Protein AF-0000000083249385 (afdb_homodimer)

Organism: NCBI:txid582686

Sequence (150 aa):
MALIKHLSKVTRNSRLQSEAEATYNIVIQNGKKFIQINTYGSKERLHIDKVSQSIQLDEQTAKQLIEIINSEYSLMALIKHLSKVTRNSRLQSEAEATYNIVIQNGKKFIQINTYGSKERLHIDKVSQSIQLDEQTAKQLIEIINSEYSL

Secondary structure (DSSP, 8-state):
-EEEEEEEE------PPPEEEEEEEEEEETTEEEEEEEEE-SS-GGGTT-EEEEEEE-HHHHHHHHHHHHHHHT-/-EEEEEEEE------PPPEEEEEEEEEEETTEEEEEEEEE-SS--TTTT-EEEEEEE-HHHHHHHHHHHHHHHT-

Solvent-accessible surface area (backbone atoms only — not comparable to full-atom values): 8486 Å² total; per-residue (Å²): 110,28,22,38,72,52,77,43,84,49,90,64,97,61,76,91,57,59,69,23,58,32,35,30,32,70,33,77,55,96,89,40,64,28,49,31,42,34,34,28,67,75,74,72,74,80,62,80,78,51,72,66,43,41,41,30,28,38,66,69,35,44,52,50,49,43,52,51,52,29,64,76,67,68,103,110,26,22,37,72,50,76,44,83,48,90,62,100,63,76,90,56,58,70,24,56,32,33,30,32,70,32,74,54,96,87,40,64,28,48,32,42,34,34,28,68,76,75,64,65,84,58,74,83,53,72,66,45,41,41,30,28,36,67,68,33,45,52,51,49,43,52,51,52,29,64,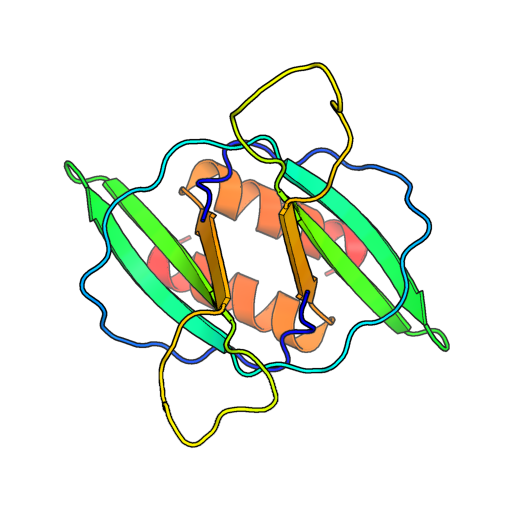76,66,68,104

Structure (mmCIF, N/CA/C/O backbone):
data_AF-0000000083249385-model_v1
#
loop_
_entity.id
_entity.type
_entity.pdbx_description
1 polymer 'Methionyl-tRNA formyltransferase'
#
loop_
_atom_site.group_PDB
_atom_site.id
_atom_site.type_symbol
_atom_site.label_atom_id
_atom_site.label_alt_id
_atom_site.label_comp_id
_atom_site.label_asym_id
_atom_site.label_entity_id
_atom_site.label_seq_id
_atom_site.pdbx_PDB_ins_code
_atom_site.Cartn_x
_atom_site.Cartn_y
_atom_site.Cartn_z
_atom_site.occupancy
_atom_site.B_iso_or_equiv
_atom_site.auth_seq_id
_atom_site.auth_comp_id
_atom_site.auth_asym_id
_atom_site.auth_atom_id
_atom_site.pdbx_PDB_model_num
ATOM 1 N N . MET A 1 1 ? 10.945 -4.844 -3.287 1 74.25 1 MET A N 1
ATOM 2 C CA . MET A 1 1 ? 9.609 -5.371 -3.562 1 74.25 1 MET A CA 1
ATOM 3 C C . MET A 1 1 ? 9.195 -6.387 -2.504 1 74.25 1 MET A C 1
ATOM 5 O O . MET A 1 1 ? 10.047 -6.977 -1.834 1 74.25 1 MET A O 1
ATOM 9 N N . ALA A 1 2 ? 7.918 -6.371 -1.974 1 89.94 2 ALA A N 1
ATOM 10 C CA . ALA A 1 2 ? 7.621 -7.137 -0.764 1 89.94 2 ALA A CA 1
ATOM 11 C C . ALA A 1 2 ? 6.164 -7.59 -0.742 1 89.94 2 ALA A C 1
ATOM 13 O O . ALA A 1 2 ? 5.266 -6.82 -1.083 1 89.94 2 ALA A O 1
ATOM 14 N N . LEU A 1 3 ? 6.027 -8.812 -0.378 1 96.44 3 LEU A N 1
ATOM 15 C CA . LEU A 1 3 ? 4.719 -9.312 0.028 1 96.44 3 LEU A CA 1
ATOM 16 C C . LEU A 1 3 ? 4.457 -9.023 1.503 1 96.44 3 LEU A C 1
ATOM 18 O O . LEU A 1 3 ? 5.195 -9.5 2.371 1 96.44 3 LEU A O 1
ATOM 22 N N . ILE A 1 4 ? 3.4 -8.234 1.73 1 96.56 4 ILE A N 1
ATOM 23 C CA . ILE A 1 4 ? 3.051 -7.879 3.102 1 96.56 4 ILE A CA 1
ATOM 24 C C . ILE A 1 4 ? 2.129 -8.945 3.691 1 96.56 4 ILE A C 1
ATOM 26 O O . ILE A 1 4 ? 1.075 -9.242 3.125 1 96.56 4 ILE A O 1
ATOM 30 N N . LYS A 1 5 ? 2.537 -9.477 4.816 1 93.38 5 LYS A N 1
ATOM 31 C CA . LYS A 1 5 ? 1.729 -10.523 5.434 1 93.38 5 LYS A CA 1
ATOM 32 C C . LYS A 1 5 ? 0.956 -9.984 6.633 1 93.38 5 LYS A C 1
ATOM 34 O O . LYS A 1 5 ? -0.064 -10.555 7.031 1 93.38 5 LYS A O 1
ATOM 39 N N . HIS A 1 6 ? 1.487 -8.984 7.238 1 96.19 6 HIS A N 1
ATOM 40 C CA . HIS A 1 6 ? 0.838 -8.359 8.383 1 96.19 6 HIS A CA 1
ATOM 41 C C . HIS A 1 6 ? 1.271 -6.906 8.539 1 96.19 6 HIS A C 1
ATOM 43 O O . HIS A 1 6 ? 2.412 -6.555 8.227 1 96.19 6 HIS A O 1
ATOM 49 N N . LEU A 1 7 ? 0.337 -6.008 9 1 97.62 7 LEU A N 1
ATOM 50 C CA . LEU A 1 7 ? 0.618 -4.605 9.281 1 97.62 7 LEU A CA 1
ATOM 51 C C . LEU A 1 7 ? 0.471 -4.312 10.766 1 97.62 7 LEU A C 1
ATOM 53 O O . LEU A 1 7 ? -0.608 -4.484 11.336 1 97.62 7 LEU A O 1
ATOM 57 N N . SER A 1 8 ? 1.552 -3.938 11.305 1 97.31 8 SER A N 1
ATOM 58 C CA . SER A 1 8 ? 1.495 -3.477 12.688 1 97.31 8 SER A CA 1
ATOM 59 C C . SER A 1 8 ? 1.63 -1.959 12.773 1 97.31 8 SER A C 1
ATOM 61 O O . SER A 1 8 ? 2.42 -1.36 12.039 1 97.31 8 SER A O 1
ATOM 63 N N . LYS A 1 9 ? 0.896 -1.357 13.734 1 98 9 LYS A N 1
ATOM 64 C CA . LYS A 1 9 ? 0.968 0.09 13.914 1 98 9 LYS A CA 1
ATOM 65 C C . LYS A 1 9 ? 2.227 0.486 14.68 1 98 9 LYS A C 1
ATOM 67 O O . LYS A 1 9 ? 2.586 -0.157 15.664 1 98 9 LYS A O 1
ATOM 72 N N . VAL A 1 10 ? 2.873 1.467 14.125 1 96.75 10 VAL A N 1
ATOM 73 C CA . VAL A 1 10 ? 4.012 2.041 14.836 1 96.75 10 VAL A CA 1
ATOM 74 C C . VAL A 1 10 ? 3.879 3.561 14.883 1 96.75 10 VAL A C 1
ATOM 76 O O . VAL A 1 10 ? 3.064 4.145 14.164 1 96.75 10 VAL A O 1
ATOM 79 N N . THR A 1 11 ? 4.523 4.094 15.867 1 95.62 11 THR A N 1
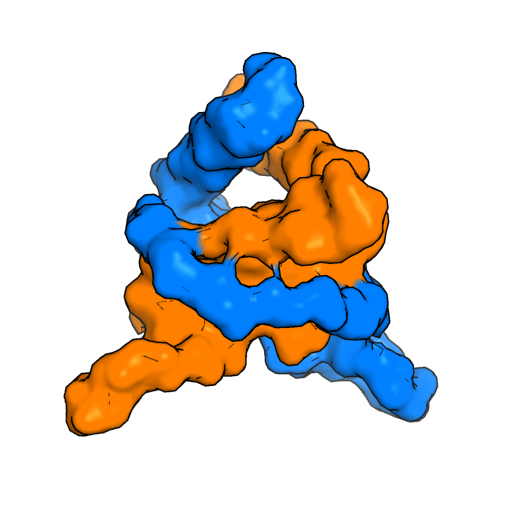ATOM 80 C CA . THR A 1 11 ? 4.668 5.547 15.898 1 95.62 11 THR A CA 1
ATOM 81 C C . THR A 1 11 ? 6.02 5.965 15.32 1 95.62 11 THR A C 1
ATOM 83 O O . THR A 1 11 ? 7.062 5.461 15.734 1 95.62 11 THR A O 1
ATOM 86 N N . ARG A 1 12 ? 5.957 6.797 14.289 1 92.88 12 ARG A N 1
ATOM 87 C CA . ARG A 1 12 ? 7.164 7.281 13.625 1 92.88 12 ARG A CA 1
ATOM 88 C C . ARG A 1 12 ? 7.055 8.766 13.305 1 92.88 12 ARG A C 1
ATOM 90 O O . ARG A 1 12 ? 5.953 9.273 13.078 1 92.88 12 ARG A O 1
ATOM 97 N N . ASN A 1 13 ? 8.281 9.352 13.43 1 92.25 13 ASN A N 1
ATOM 98 C CA . ASN A 1 13 ? 8.352 10.719 12.914 1 92.25 13 ASN A CA 1
ATOM 99 C C . ASN A 1 13 ? 8.523 10.734 11.398 1 92.25 13 ASN A C 1
ATOM 101 O O . ASN A 1 13 ? 9.641 10.578 10.898 1 92.25 13 ASN A O 1
ATOM 105 N N . SER A 1 14 ? 7.395 10.891 10.711 1 94.88 14 SER A N 1
ATOM 106 C CA . SER A 1 14 ? 7.414 10.867 9.258 1 94.88 14 SER A CA 1
ATOM 107 C C . SER A 1 14 ? 6.898 12.188 8.68 1 94.88 14 SER A C 1
ATOM 109 O O . SER A 1 14 ? 6.164 12.914 9.344 1 94.88 14 SER A O 1
ATOM 111 N N . ARG A 1 15 ? 7.426 12.492 7.52 1 95.5 15 ARG A N 1
ATOM 112 C CA . ARG A 1 15 ? 6.945 13.664 6.801 1 95.5 15 ARG A CA 1
ATOM 113 C C . ARG A 1 15 ? 6.172 13.266 5.547 1 95.5 15 ARG A C 1
ATOM 115 O O . ARG A 1 15 ? 6.352 12.156 5.031 1 95.5 15 ARG A O 1
ATOM 122 N N . LEU A 1 16 ? 5.352 14.219 5.09 1 97.12 16 LEU A N 1
ATOM 123 C CA . LEU A 1 16 ? 4.66 14.016 3.822 1 97.12 16 LEU A CA 1
ATOM 124 C C . LEU A 1 16 ? 5.652 13.891 2.672 1 97.12 16 LEU A C 1
ATOM 126 O O . LEU A 1 16 ? 6.609 14.664 2.586 1 97.12 16 LEU A O 1
ATOM 130 N N . GLN A 1 17 ? 5.43 12.922 1.798 1 96.12 17 GLN A N 1
ATOM 131 C CA . GLN A 1 17 ? 6.34 12.664 0.685 1 96.12 17 GLN A CA 1
ATOM 132 C C . GLN A 1 17 ? 5.832 13.312 -0.601 1 96.12 17 GLN A C 1
ATOM 134 O O . GLN A 1 17 ? 4.672 13.719 -0.682 1 96.12 17 GLN A O 1
ATOM 139 N N . SER A 1 18 ? 6.711 13.406 -1.542 1 93.31 18 SER A N 1
ATOM 140 C CA . SER A 1 18 ? 6.312 13.914 -2.85 1 93.31 18 SER A CA 1
ATOM 141 C C . SER A 1 18 ? 5.383 12.945 -3.564 1 93.31 18 SER A C 1
ATOM 143 O O . SER A 1 18 ? 5.504 11.727 -3.4 1 93.31 18 SER A O 1
ATOM 145 N N . GLU A 1 19 ? 4.547 13.5 -4.383 1 94 19 GLU A N 1
ATOM 146 C CA . GLU A 1 19 ? 3.611 12.672 -5.141 1 94 19 GLU A CA 1
ATOM 147 C C . GLU A 1 19 ? 4.344 11.82 -6.176 1 94 19 GLU A C 1
ATOM 149 O O . GLU A 1 19 ? 5.309 12.281 -6.793 1 94 19 GLU A O 1
ATOM 154 N N . ALA A 1 20 ? 3.904 10.602 -6.391 1 92 20 ALA A N 1
ATOM 155 C CA . ALA A 1 20 ? 4.414 9.727 -7.445 1 92 20 ALA A CA 1
ATOM 156 C C . ALA A 1 20 ? 3.27 9.055 -8.195 1 92 20 ALA A C 1
ATOM 158 O O . ALA A 1 20 ? 2.219 8.766 -7.617 1 92 20 ALA A O 1
ATOM 159 N N . GLU A 1 21 ? 3.465 8.859 -9.516 1 92.19 21 GLU A N 1
ATOM 160 C CA . GLU A 1 21 ? 2.543 8.008 -10.266 1 92.19 21 GLU A CA 1
ATOM 161 C C . GLU A 1 21 ? 2.51 6.594 -9.695 1 92.19 21 GLU A C 1
ATOM 163 O O . GLU A 1 21 ? 3.543 6.062 -9.281 1 92.19 21 GLU A O 1
ATOM 168 N N . ALA A 1 22 ? 1.27 6.059 -9.711 1 95.5 22 ALA A N 1
ATOM 169 C CA . ALA A 1 22 ? 1.133 4.707 -9.172 1 95.5 22 ALA A CA 1
ATOM 170 C C . ALA A 1 22 ? 0.114 3.898 -9.969 1 95.5 22 ALA A C 1
ATOM 172 O O . ALA A 1 22 ? -0.827 4.457 -10.539 1 95.5 22 ALA A O 1
ATOM 173 N N . THR A 1 23 ? 0.34 2.643 -10.094 1 97.12 23 THR A N 1
ATOM 174 C CA . THR A 1 23 ? -0.565 1.68 -10.711 1 97.12 23 THR A CA 1
ATOM 175 C C . THR A 1 23 ? -0.769 0.468 -9.805 1 97.12 23 THR A C 1
ATOM 177 O O . THR A 1 23 ? -0.082 0.321 -8.797 1 97.12 23 THR A O 1
ATOM 180 N N . TYR A 1 24 ? -1.757 -0.329 -10.078 1 98.31 24 TYR A N 1
ATOM 181 C CA . TYR A 1 24 ? -1.87 -1.644 -9.461 1 98.31 24 TYR A CA 1
ATOM 182 C C . TYR A 1 24 ? -2.129 -2.723 -10.5 1 98.31 24 TYR A C 1
ATOM 184 O O . TYR A 1 24 ? -2.658 -2.438 -11.578 1 98.31 24 TYR A O 1
ATOM 192 N N . ASN A 1 25 ? -1.707 -3.828 -10.281 1 98.38 25 ASN A N 1
ATOM 193 C CA . ASN A 1 25 ? -2.016 -5.004 -11.094 1 98.38 25 ASN A CA 1
ATOM 194 C C . ASN A 1 25 ? -2.291 -6.227 -10.219 1 98.38 25 ASN A C 1
ATOM 196 O O . ASN A 1 25 ? -2.088 -6.184 -9 1 98.38 25 ASN A O 1
ATOM 200 N N . ILE A 1 26 ? -2.814 -7.297 -10.836 1 98.69 26 ILE A N 1
ATOM 201 C CA . ILE A 1 26 ? -3.154 -8.539 -10.141 1 98.69 26 ILE A CA 1
ATOM 202 C C . ILE A 1 26 ? -2.098 -9.602 -10.438 1 98.69 26 ILE A C 1
ATOM 204 O O . ILE A 1 26 ? -1.696 -9.781 -11.586 1 98.69 26 ILE A O 1
ATOM 208 N N . VAL A 1 27 ? -1.593 -10.242 -9.43 1 98.19 27 VAL A N 1
ATOM 209 C CA . VAL A 1 27 ? -0.663 -11.367 -9.539 1 98.19 27 VAL A CA 1
ATOM 210 C C . VAL A 1 27 ? -1.365 -12.656 -9.125 1 98.19 27 VAL A C 1
ATOM 212 O O . VAL A 1 27 ? -2.018 -12.719 -8.086 1 98.19 27 VAL A O 1
ATOM 215 N N . ILE A 1 28 ? -1.292 -13.641 -9.938 1 97.69 28 ILE A N 1
ATOM 216 C CA . ILE A 1 28 ? -1.859 -14.938 -9.609 1 97.69 28 ILE A CA 1
ATOM 217 C C . ILE A 1 28 ? -0.741 -15.969 -9.484 1 97.69 28 ILE A C 1
ATOM 219 O O . ILE A 1 28 ? 0.07 -16.141 -10.398 1 97.69 28 ILE A O 1
ATOM 223 N N . GLN A 1 29 ? -0.649 -16.547 -8.305 1 96.62 29 GLN A N 1
ATOM 224 C CA . GLN A 1 29 ? 0.308 -17.609 -8.055 1 96.62 29 GLN A CA 1
ATOM 225 C C . GLN A 1 29 ? -0.365 -18.812 -7.371 1 96.62 29 GLN A C 1
ATOM 227 O O . GLN A 1 29 ? -0.924 -18.672 -6.281 1 96.62 29 GLN A O 1
ATOM 232 N N . ASN A 1 30 ? -0.26 -19.938 -8.023 1 95.88 30 ASN A N 1
ATOM 233 C CA . ASN A 1 30 ? -0.838 -21.156 -7.477 1 95.88 30 ASN A CA 1
ATOM 234 C C . ASN A 1 30 ? -2.305 -20.969 -7.105 1 95.88 30 ASN A C 1
ATOM 236 O O . ASN A 1 30 ? -2.725 -21.328 -6.008 1 95.88 30 ASN A O 1
ATOM 240 N N . GLY A 1 31 ? -3.029 -20.234 -7.879 1 96.12 31 GLY A N 1
ATOM 241 C CA . GLY A 1 31 ? -4.461 -20.062 -7.699 1 96.12 31 GLY A CA 1
ATOM 242 C C . GLY A 1 31 ? -4.812 -18.953 -6.711 1 96.12 31 GLY A C 1
ATOM 243 O O . GLY A 1 31 ? -5.992 -18.656 -6.512 1 96.12 31 GLY A O 1
ATOM 244 N N . LYS A 1 32 ? -3.828 -18.469 -6.109 1 97.5 32 LYS A N 1
ATOM 245 C CA . LYS A 1 32 ? -4.047 -17.391 -5.16 1 97.5 32 LYS A CA 1
ATOM 246 C C . LYS A 1 32 ? -3.818 -16.031 -5.816 1 97.5 32 LYS A C 1
ATOM 248 O O . LYS A 1 32 ? -2.885 -15.867 -6.605 1 97.5 32 LYS A O 1
ATOM 253 N N . LYS A 1 33 ? -4.664 -15.109 -5.48 1 98.19 33 LYS A N 1
ATOM 254 C CA . LYS A 1 33 ? -4.648 -13.766 -6.055 1 98.19 33 LYS A CA 1
ATOM 255 C C . LYS A 1 33 ? -3.973 -12.773 -5.109 1 98.19 33 LYS A C 1
ATOM 257 O O . LYS A 1 33 ? -4.215 -12.797 -3.9 1 98.19 33 LYS A O 1
ATOM 262 N N . PHE A 1 34 ? -3.162 -11.898 -5.613 1 98.69 34 PHE A N 1
ATOM 263 C CA . PHE A 1 34 ? -2.506 -10.812 -4.891 1 98.69 34 PHE A CA 1
ATOM 264 C C . PHE A 1 34 ? -2.707 -9.484 -5.609 1 98.69 34 PHE A C 1
ATOM 266 O O . PHE A 1 34 ? -2.672 -9.43 -6.84 1 98.69 34 PHE A O 1
ATOM 273 N N . ILE A 1 35 ? -2.961 -8.453 -4.867 1 98.75 35 ILE A N 1
ATOM 274 C CA . ILE A 1 35 ? -2.967 -7.098 -5.414 1 98.75 35 ILE A CA 1
ATOM 275 C C . ILE A 1 35 ? -1.578 -6.48 -5.27 1 98.75 35 ILE A C 1
ATOM 277 O O . ILE A 1 35 ? -1.019 -6.441 -4.172 1 98.75 35 ILE A O 1
ATOM 281 N N . GLN A 1 36 ? -1.008 -6.109 -6.367 1 98.62 36 GLN A N 1
ATOM 282 C CA . GLN A 1 36 ? 0.301 -5.465 -6.359 1 98.62 36 GLN A CA 1
ATOM 283 C C . GLN A 1 36 ? 0.178 -3.973 -6.66 1 98.62 36 GLN A C 1
ATOM 285 O O . GLN A 1 36 ? -0.457 -3.582 -7.641 1 98.62 36 GLN A O 1
ATOM 290 N N . ILE A 1 37 ? 0.749 -3.117 -5.816 1 98.19 37 ILE A N 1
ATOM 291 C CA . ILE A 1 37 ? 0.805 -1.671 -5.992 1 98.19 37 ILE A CA 1
ATOM 292 C C . ILE A 1 37 ? 2.223 -1.253 -6.379 1 98.19 37 ILE A C 1
ATOM 294 O O . ILE A 1 37 ? 3.189 -1.627 -5.711 1 98.19 37 ILE A O 1
ATOM 298 N N . ASN A 1 38 ? 2.379 -0.456 -7.461 1 95.94 38 ASN A N 1
ATOM 299 C CA . ASN A 1 38 ? 3.654 0.046 -7.961 1 95.94 38 ASN A CA 1
ATOM 300 C C . ASN A 1 38 ? 3.695 1.571 -7.957 1 95.94 38 ASN A C 1
ATOM 302 O O . ASN A 1 38 ? 2.721 2.225 -8.336 1 95.94 38 ASN A O 1
ATOM 306 N N . THR A 1 39 ? 4.723 2.082 -7.465 1 94.5 39 THR A N 1
ATOM 307 C CA . THR A 1 39 ? 4.965 3.508 -7.66 1 94.5 39 THR A CA 1
ATOM 308 C C . THR A 1 39 ? 6.125 3.734 -8.625 1 94.5 39 THR A C 1
ATOM 310 O O . THR A 1 39 ? 6.961 2.85 -8.812 1 94.5 39 THR A O 1
ATOM 313 N N . TYR A 1 40 ? 5.996 4.91 -9.25 1 90 40 TYR A N 1
ATOM 314 C CA . TYR A 1 40 ? 7 5.262 -10.242 1 90 40 TYR A CA 1
ATOM 315 C C . TYR A 1 40 ? 7.719 6.551 -9.867 1 90 40 TYR A C 1
ATOM 317 O O . TYR A 1 40 ? 7.105 7.477 -9.336 1 90 40 TYR A O 1
ATOM 325 N N . GLY A 1 41 ? 9.039 6.543 -9.797 1 74.88 41 GLY A N 1
ATOM 326 C CA . GLY A 1 41 ? 9.844 7.688 -9.414 1 74.88 41 GLY A CA 1
ATOM 327 C C . GLY A 1 41 ? 9.5 8.945 -10.18 1 74.88 41 GLY A C 1
ATOM 328 O O . GLY A 1 41 ? 8.812 8.891 -11.203 1 74.88 41 GLY A O 1
ATOM 329 N N . SER A 1 42 ? 9.609 10.18 -9.406 1 61.06 42 SER A N 1
ATOM 330 C CA . SER A 1 42 ? 9.359 11.508 -9.953 1 61.06 42 SER A CA 1
ATOM 331 C C . SER A 1 42 ? 10.055 11.703 -11.297 1 61.06 42 SER A C 1
ATOM 333 O O . SER A 1 42 ? 9.617 12.508 -12.125 1 61.06 42 SER A O 1
ATOM 335 N N . LYS A 1 43 ? 11.375 11.547 -11.133 1 49.94 43 LYS A N 1
ATOM 336 C CA . LYS A 1 43 ? 12.211 12.133 -12.18 1 49.94 43 LYS A CA 1
ATOM 337 C C . LYS A 1 43 ? 11.703 11.742 -13.57 1 49.94 43 LYS A C 1
ATOM 339 O O . LYS A 1 43 ? 10.883 10.828 -13.703 1 49.94 43 LYS A O 1
ATOM 344 N N . GLU A 1 44 ? 12.773 11.648 -14.75 1 44.06 44 GLU A N 1
ATOM 345 C CA . GLU A 1 44 ? 12.875 11.797 -16.203 1 44.06 44 GLU A CA 1
ATOM 346 C C . GLU A 1 44 ? 12.047 10.742 -16.922 1 44.06 44 GLU A C 1
ATOM 348 O O . GLU A 1 44 ? 12.07 9.562 -16.562 1 44.06 44 GLU A O 1
ATOM 353 N N . ARG A 1 45 ? 10.938 11.203 -17.672 1 45.12 45 ARG A N 1
ATOM 354 C CA . ARG A 1 45 ? 10.141 10.656 -18.75 1 45.12 45 ARG A CA 1
ATOM 355 C C . ARG A 1 45 ? 10.883 9.523 -19.469 1 45.12 45 ARG A C 1
ATOM 357 O O . ARG A 1 45 ? 10.383 8.961 -20.438 1 45.12 45 ARG A O 1
ATOM 364 N N . LEU A 1 46 ? 12.18 9.672 -19.266 1 44.69 46 LEU A N 1
ATOM 365 C CA . LEU A 1 46 ? 12.789 8.906 -20.359 1 44.69 46 LEU A CA 1
ATOM 366 C C . LEU A 1 46 ? 12.469 7.418 -20.203 1 44.69 46 LEU A C 1
ATOM 368 O O . LEU A 1 46 ? 12.375 6.699 -21.203 1 44.69 46 LEU A O 1
ATOM 372 N N . HIS A 1 47 ? 12.578 7.031 -18.859 1 49.09 47 HIS A N 1
ATOM 373 C CA . HIS A 1 47 ? 12.258 5.609 -18.781 1 49.09 47 HIS A CA 1
ATOM 374 C C . HIS A 1 47 ? 10.914 5.383 -18.109 1 49.09 47 HIS A C 1
ATOM 376 O O . HIS A 1 47 ? 10.859 4.977 -16.938 1 49.09 47 HIS A O 1
ATOM 382 N N . ILE A 1 48 ? 9.656 6.004 -18.453 1 53.91 48 ILE A N 1
ATOM 383 C CA . ILE A 1 48 ? 8.258 6.176 -18.094 1 53.91 48 ILE A CA 1
ATOM 384 C C . ILE A 1 48 ? 7.723 4.891 -17.469 1 53.91 48 ILE A C 1
ATOM 386 O O . ILE A 1 48 ? 6.836 4.93 -16.609 1 53.91 48 ILE A O 1
ATOM 390 N N . ASP A 1 49 ? 8.57 3.793 -17.391 1 64.31 49 ASP A N 1
ATOM 391 C CA . ASP A 1 49 ? 7.844 2.582 -17 1 64.31 49 ASP A CA 1
ATOM 392 C C . ASP A 1 49 ? 8.625 1.78 -15.969 1 64.31 49 ASP A C 1
ATOM 394 O O . ASP A 1 49 ? 8.383 0.584 -15.789 1 64.31 49 ASP A O 1
ATOM 398 N N . LYS A 1 50 ? 9.57 2.617 -15.289 1 80.88 50 LYS A N 1
ATOM 399 C CA . LYS A 1 50 ? 10.328 1.801 -14.344 1 80.88 50 LYS A CA 1
ATOM 400 C C . LYS A 1 50 ? 9.711 1.856 -12.945 1 80.88 50 LYS A C 1
ATOM 402 O O . LYS A 1 50 ? 9.562 2.938 -12.375 1 80.88 50 LYS A O 1
ATOM 407 N N . VAL A 1 51 ? 9.453 0.734 -12.453 1 86.75 51 VAL A N 1
ATOM 408 C CA . VAL A 1 51 ? 8.867 0.594 -11.125 1 86.75 51 VAL A CA 1
ATOM 409 C C . VAL A 1 51 ? 9.906 0.94 -10.062 1 86.75 51 VAL A C 1
ATOM 411 O O . VAL A 1 51 ? 11.039 0.443 -10.102 1 86.75 51 VAL A O 1
ATOM 414 N N . SER A 1 52 ? 9.609 1.84 -9.148 1 88.31 52 SER A N 1
ATOM 415 C CA . SER A 1 52 ? 10.5 2.242 -8.062 1 88.31 52 SER A CA 1
ATOM 416 C C . SER A 1 52 ? 10.211 1.457 -6.789 1 88.31 52 SER A C 1
ATOM 418 O O . SER A 1 52 ? 11.117 1.201 -5.992 1 88.31 52 SER A O 1
ATOM 420 N N . GLN A 1 53 ? 9.031 1.246 -6.473 1 89.81 53 GLN A N 1
ATOM 421 C CA . GLN A 1 53 ? 8.586 0.477 -5.316 1 89.81 53 GLN A CA 1
ATOM 422 C C . GLN A 1 53 ? 7.414 -0.434 -5.68 1 89.81 53 GLN A C 1
ATOM 424 O O . GLN A 1 53 ? 6.566 -0.07 -6.496 1 89.81 53 GLN A O 1
ATOM 429 N N . SER A 1 54 ? 7.391 -1.618 -5.082 1 94.81 54 SER A N 1
ATOM 430 C CA . SER A 1 54 ? 6.27 -2.533 -5.273 1 94.81 54 SER A CA 1
ATOM 431 C C . SER A 1 54 ? 5.914 -3.252 -3.977 1 94.81 54 SER A C 1
ATOM 433 O O . SER A 1 54 ? 6.797 -3.773 -3.289 1 94.81 54 SER A O 1
ATOM 435 N N . ILE A 1 55 ? 4.645 -3.211 -3.676 1 97.25 55 ILE A N 1
ATOM 436 C CA . ILE A 1 55 ? 4.168 -4.012 -2.555 1 97.25 55 ILE A CA 1
ATOM 437 C C . ILE A 1 55 ? 3.021 -4.91 -3.014 1 97.25 55 ILE A C 1
ATOM 439 O O . ILE A 1 55 ? 2.244 -4.535 -3.895 1 97.25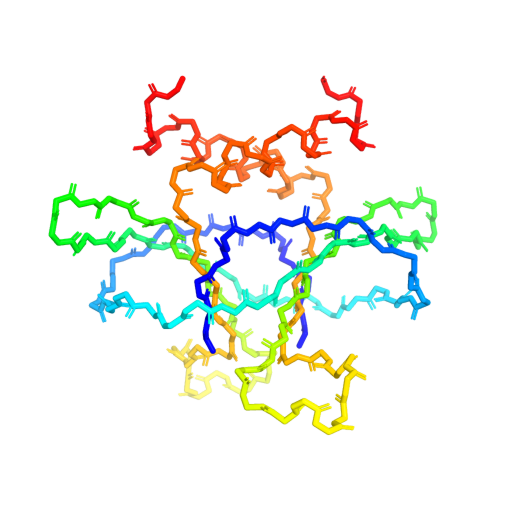 55 ILE A O 1
ATOM 443 N N . GLN A 1 56 ? 2.957 -6.078 -2.383 1 98.44 56 GLN A N 1
ATOM 444 C CA . GLN A 1 56 ? 1.885 -7.023 -2.668 1 98.44 56 GLN A CA 1
ATOM 445 C C . GLN A 1 56 ? 1.057 -7.312 -1.418 1 98.44 56 GLN A C 1
ATOM 447 O O . GLN A 1 56 ? 1.602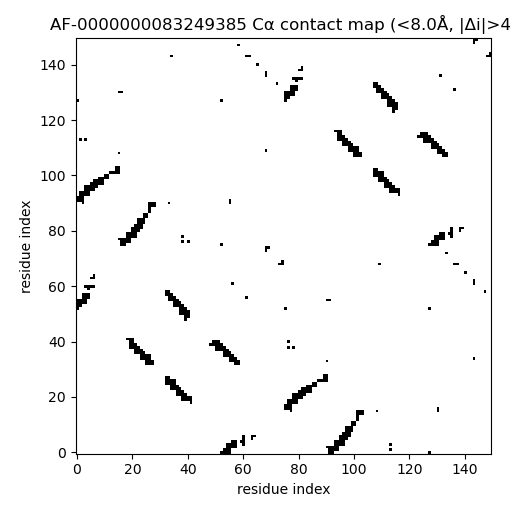 -7.414 -0.317 1 98.44 56 GLN A O 1
ATOM 452 N N . LEU A 1 57 ? -0.214 -7.414 -1.594 1 98.5 57 LEU A N 1
ATOM 453 C CA . LEU A 1 57 ? -1.172 -7.766 -0.551 1 98.5 57 LEU A CA 1
ATOM 454 C C . LEU A 1 57 ? -1.908 -9.055 -0.904 1 98.5 57 LEU A C 1
ATOM 456 O O . LEU A 1 57 ? -2.439 -9.188 -2.008 1 98.5 57 LEU A O 1
ATOM 460 N N . ASP A 1 58 ? -1.85 -10.016 0.007 1 98.25 58 ASP A N 1
ATOM 461 C CA . ASP A 1 58 ? -2.801 -11.109 -0.153 1 98.25 58 ASP A CA 1
ATOM 462 C C . ASP A 1 58 ? -4.176 -10.727 0.394 1 98.25 58 ASP A C 1
ATOM 464 O O . ASP A 1 58 ? -4.375 -9.602 0.856 1 98.25 58 ASP A O 1
ATOM 468 N N . GLU A 1 59 ? -5.098 -11.656 0.286 1 98.44 59 GLU A N 1
ATOM 469 C CA . GLU A 1 59 ? -6.473 -11.352 0.672 1 98.44 59 GLU A CA 1
ATOM 470 C C . GLU A 1 59 ? -6.559 -10.961 2.143 1 98.44 59 GLU A C 1
ATOM 472 O O . GLU A 1 59 ? -7.27 -10.016 2.498 1 98.44 59 GLU A O 1
ATOM 477 N N . GLN A 1 60 ? -5.883 -11.641 2.969 1 98.31 60 GLN A N 1
ATOM 478 C CA . GLN A 1 60 ? -5.922 -11.383 4.406 1 98.31 60 GLN A CA 1
ATOM 479 C C .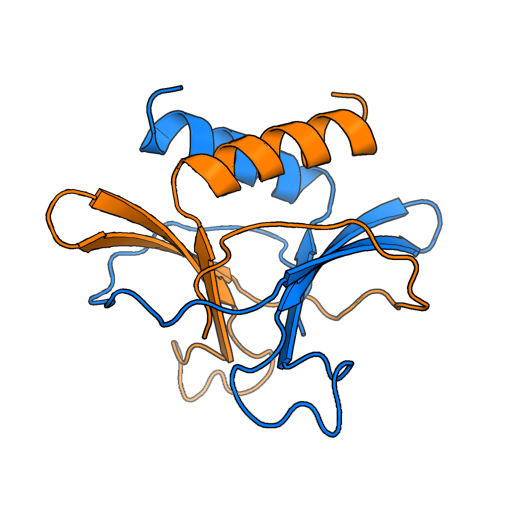 GLN A 1 60 ? -5.371 -9.992 4.73 1 98.31 60 GLN A C 1
ATOM 481 O O . GLN A 1 60 ? -5.988 -9.234 5.48 1 98.31 60 GLN A O 1
ATOM 486 N N . THR A 1 61 ? -4.242 -9.695 4.152 1 98.38 61 THR A N 1
ATOM 487 C CA . THR A 1 61 ? -3.641 -8.398 4.449 1 98.38 61 THR A CA 1
ATOM 488 C C . THR A 1 61 ? -4.441 -7.27 3.811 1 98.38 61 THR A C 1
ATOM 490 O O . THR A 1 61 ? -4.543 -6.18 4.371 1 98.38 61 THR A O 1
ATOM 493 N N . ALA A 1 62 ? -5.035 -7.52 2.686 1 98.69 62 ALA A N 1
ATOM 494 C CA . ALA A 1 62 ? -5.918 -6.535 2.064 1 98.69 62 ALA A CA 1
ATOM 495 C C . ALA A 1 62 ? -7.098 -6.207 2.975 1 98.69 62 ALA A C 1
ATOM 497 O O . ALA A 1 62 ? -7.445 -5.039 3.156 1 98.69 62 ALA A O 1
ATOM 498 N N . LYS A 1 63 ? -7.672 -7.234 3.576 1 98.81 63 LYS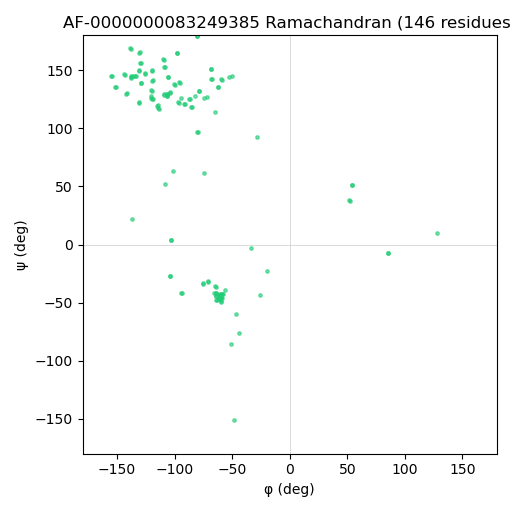 A N 1
ATOM 499 C CA . LYS A 1 63 ? -8.773 -7.031 4.516 1 98.81 63 LYS A CA 1
ATOM 500 C C . LYS A 1 63 ? -8.312 -6.25 5.742 1 98.81 63 LYS A C 1
ATOM 502 O O . LYS A 1 63 ? -9.031 -5.371 6.23 1 98.81 63 LYS A O 1
ATOM 507 N N . GLN A 1 64 ? -7.168 -6.598 6.207 1 98.88 64 GLN A N 1
ATOM 508 C CA . GLN A 1 64 ? -6.605 -5.844 7.324 1 98.88 64 GLN A CA 1
ATOM 509 C C . GLN A 1 64 ? -6.461 -4.367 6.969 1 98.88 64 GLN A C 1
ATOM 511 O O . GLN A 1 64 ? -6.754 -3.492 7.789 1 98.88 64 GLN A O 1
ATOM 516 N N . LEU A 1 65 ? -5.977 -4.102 5.723 1 98.75 65 LEU A N 1
ATOM 517 C CA . LEU A 1 65 ? -5.77 -2.723 5.289 1 98.75 65 LEU A CA 1
ATOM 518 C C . LEU A 1 65 ? -7.098 -1.974 5.211 1 98.75 65 LEU A C 1
ATOM 520 O O . LEU A 1 65 ? -7.176 -0.802 5.586 1 98.75 65 LEU A O 1
ATOM 524 N N . ILE A 1 66 ? -8.148 -2.658 4.816 1 98.88 66 ILE A N 1
ATOM 525 C CA . ILE A 1 66 ? -9.469 -2.041 4.809 1 98.88 66 ILE A CA 1
ATOM 526 C C . ILE A 1 66 ? -9.844 -1.628 6.23 1 98.88 66 ILE A C 1
ATOM 528 O O . ILE A 1 66 ? -10.32 -0.512 6.453 1 98.88 66 ILE A O 1
ATOM 532 N N . GLU A 1 67 ? -9.656 -2.486 7.18 1 98.81 67 GLU A N 1
ATOM 533 C CA . GLU A 1 67 ? -9.984 -2.184 8.57 1 98.81 67 GLU A CA 1
ATOM 534 C C . GLU A 1 67 ? -9.188 -0.983 9.07 1 98.81 67 GLU A C 1
ATOM 536 O O . GLU A 1 67 ? -9.727 -0.125 9.773 1 98.81 67 GLU A O 1
ATOM 541 N N . ILE A 1 68 ? -7.938 -0.959 8.781 1 98.81 68 ILE A N 1
ATOM 542 C CA . ILE A 1 68 ? -7.07 0.136 9.195 1 98.81 68 ILE A CA 1
ATOM 543 C C . ILE A 1 68 ? -7.574 1.449 8.602 1 98.81 68 ILE A C 1
ATOM 545 O O . ILE A 1 68 ? -7.711 2.449 9.312 1 98.81 68 ILE A O 1
ATOM 549 N N . ILE A 1 69 ? -7.844 1.421 7.262 1 98.81 69 ILE A N 1
ATOM 550 C CA . ILE A 1 69 ? -8.312 2.621 6.574 1 98.81 69 ILE A CA 1
ATOM 551 C C . ILE A 1 69 ? -9.617 3.1 7.207 1 98.81 69 ILE A C 1
ATOM 553 O O . ILE A 1 69 ? -9.773 4.285 7.508 1 98.81 69 ILE A O 1
ATOM 557 N N . ASN A 1 70 ? -10.516 2.188 7.434 1 98.81 70 ASN A N 1
ATOM 558 C CA . ASN A 1 70 ? -11.805 2.539 8.031 1 98.81 70 ASN A CA 1
ATOM 559 C C . ASN A 1 70 ? -11.633 3.141 9.422 1 98.81 70 ASN A C 1
ATOM 561 O O . ASN A 1 70 ? -12.281 4.133 9.758 1 98.81 70 ASN A O 1
ATOM 565 N N . SER A 1 71 ? -10.852 2.545 10.188 1 98.69 71 SER A N 1
ATOM 566 C CA . SER A 1 71 ? -10.633 3.008 11.555 1 98.69 71 SER A CA 1
ATOM 567 C C . SER A 1 71 ? -9.984 4.387 11.57 1 98.69 71 SER A C 1
ATOM 569 O O . SER A 1 71 ? -10.43 5.277 12.297 1 98.69 71 SER A O 1
ATOM 571 N N . GLU A 1 72 ? -8.961 4.621 10.719 1 98.44 72 GLU A N 1
ATOM 572 C CA . GLU A 1 72 ? -8.18 5.852 10.766 1 98.44 72 GLU A CA 1
ATOM 573 C C . GLU A 1 72 ? -8.953 7.023 10.172 1 98.44 72 GLU A C 1
ATOM 575 O O . GLU A 1 72 ? -8.789 8.164 10.602 1 98.44 72 GLU A O 1
ATOM 580 N N . TYR A 1 73 ? -9.727 6.742 9.203 1 98.38 73 TYR A N 1
ATOM 581 C CA . TYR A 1 73 ? -10.453 7.832 8.562 1 98.38 73 TYR A CA 1
ATOM 582 C C . TYR A 1 73 ? -11.914 7.859 9.016 1 98.38 73 TYR A C 1
ATOM 584 O O . TYR A 1 73 ? -12.711 8.641 8.508 1 98.38 73 TYR A O 1
ATOM 592 N N . SER A 1 74 ? -12.258 6.953 9.969 1 97.19 74 SER A N 1
ATOM 593 C CA . SER A 1 74 ? -13.609 6.895 10.523 1 97.19 74 SER A CA 1
ATOM 594 C C . SER A 1 74 ? -14.656 6.762 9.422 1 97.19 74 SER A C 1
ATOM 596 O O . SER A 1 74 ? -15.602 7.547 9.367 1 97.19 74 SER A O 1
ATOM 598 N N . LEU A 1 75 ? -14.414 5.82 8.609 1 94.5 75 LEU A N 1
ATOM 599 C CA . LEU A 1 75 ? -15.32 5.555 7.492 1 94.5 75 LEU A CA 1
ATOM 600 C C . LEU A 1 75 ? -16.391 4.539 7.887 1 94.5 75 LEU A C 1
ATOM 602 O O . LEU A 1 75 ? -16.172 3.713 8.773 1 94.5 75 LEU A O 1
ATOM 606 N N . MET B 1 1 ? 10.281 6.602 -1.699 1 75.25 1 MET B N 1
ATOM 607 C CA . MET B 1 1 ? 9.102 6.875 -0.887 1 75.25 1 MET B CA 1
ATOM 608 C C . MET B 1 1 ? 8.109 7.754 -1.646 1 75.25 1 MET B C 1
ATOM 610 O O . MET B 1 1 ? 8.484 8.438 -2.6 1 75.25 1 MET B O 1
ATOM 614 N N . ALA B 1 2 ? 6.762 7.527 -1.579 1 90.44 2 ALA B N 1
ATOM 615 C CA . ALA B 1 2 ? 5.852 8.172 -2.521 1 90.44 2 ALA B CA 1
ATOM 616 C C . ALA B 1 2 ? 4.469 8.367 -1.904 1 90.44 2 ALA B C 1
ATOM 618 O O . ALA B 1 2 ? 3.949 7.469 -1.235 1 90.44 2 ALA B O 1
ATOM 619 N N . LEU B 1 3 ? 3.969 9.523 -2.133 1 96.5 3 LEU B N 1
ATOM 620 C CA . LEU B 1 3 ? 2.545 9.773 -1.926 1 96.5 3 LEU B CA 1
ATOM 621 C C . LEU B 1 3 ? 1.741 9.391 -3.164 1 96.5 3 LEU B C 1
ATOM 623 O O . LEU B 1 3 ? 1.941 9.953 -4.238 1 96.5 3 LEU B O 1
ATOM 627 N N . ILE B 1 4 ? 0.838 8.414 -2.955 1 96.56 4 ILE B N 1
ATOM 628 C CA . ILE B 1 4 ? 0.009 7.957 -4.062 1 96.56 4 ILE B CA 1
ATOM 629 C C . ILE B 1 4 ? -1.242 8.828 -4.168 1 96.56 4 ILE B C 1
ATOM 631 O O . ILE B 1 4 ? -1.994 8.961 -3.199 1 96.56 4 ILE B O 1
ATOM 635 N N . LYS B 1 5 ? -1.454 9.383 -5.34 1 93.38 5 LYS B N 1
ATOM 636 C CA . LYS B 1 5 ? -2.615 10.25 -5.523 1 93.38 5 LYS B CA 1
ATOM 637 C C . LYS B 1 5 ? -3.715 9.539 -6.305 1 93.38 5 LYS B C 1
ATOM 639 O O . LYS B 1 5 ? -4.891 9.898 -6.203 1 93.38 5 LYS B O 1
ATOM 644 N N . HIS B 1 6 ? -3.311 8.617 -7.109 1 96.19 6 HIS B N 1
ATOM 645 C CA . HIS B 1 6 ? -4.266 7.848 -7.898 1 96.19 6 HIS B CA 1
ATOM 646 C C . HIS B 1 6 ? -3.693 6.488 -8.281 1 96.19 6 HIS B C 1
ATOM 648 O O . HIS B 1 6 ? -2.488 6.355 -8.508 1 96.19 6 HIS B O 1
ATOM 654 N N . LEU B 1 7 ? -4.566 5.426 -8.328 1 97.62 7 LEU B N 1
ATOM 655 C CA . LEU B 1 7 ? -4.191 4.082 -8.758 1 97.62 7 LEU B CA 1
ATOM 656 C C . LEU B 1 7 ? -4.895 3.711 -10.055 1 97.62 7 LEU B C 1
ATOM 658 O O . LEU B 1 7 ? -6.125 3.674 -10.109 1 97.62 7 LEU B O 1
ATOM 662 N N . SER B 1 8 ? -4.102 3.512 -11.016 1 97.38 8 SER B N 1
ATOM 663 C CA . SER B 1 8 ? -4.656 2.99 -12.266 1 97.38 8 SER B CA 1
ATOM 664 C C . SER B 1 8 ? -4.305 1.518 -12.453 1 97.38 8 SER B C 1
ATOM 666 O O . SER B 1 8 ? -3.189 1.095 -12.141 1 97.38 8 SER B O 1
ATOM 668 N N . LYS B 1 9 ? -5.254 0.749 -13.031 1 98 9 LYS B N 1
ATOM 669 C CA . LYS B 1 9 ? -5.012 -0.67 -13.273 1 98 9 LYS B CA 1
ATOM 670 C C . LYS B 1 9 ? -4.145 -0.875 -14.516 1 98 9 LYS B C 1
ATOM 672 O O . LYS B 1 9 ? -4.352 -0.222 -15.539 1 98 9 LYS B O 1
ATOM 677 N N . VAL B 1 10 ? -3.16 -1.691 -14.328 1 96.81 10 VAL B N 1
ATOM 678 C CA . VAL B 1 10 ? -2.342 -2.082 -15.477 1 96.81 10 VAL B CA 1
ATOM 679 C C . VAL B 1 10 ? -2.213 -3.604 -15.523 1 96.81 10 VAL B C 1
ATOM 681 O O . VAL B 1 10 ? -2.527 -4.289 -14.547 1 96.81 10 VAL B O 1
ATOM 684 N N . THR B 1 11 ? -1.957 -4.07 -16.719 1 95.62 11 THR B N 1
ATOM 685 C CA . THR B 1 11 ? -1.585 -5.473 -16.859 1 95.62 11 THR B CA 1
ATOM 686 C C . THR B 1 11 ? -0.067 -5.629 -16.906 1 95.62 11 THR B C 1
ATOM 688 O O . THR B 1 11 ? 0.605 -4.969 -17.703 1 95.62 11 THR B O 1
ATOM 691 N N . ARG B 1 12 ? 0.452 -6.406 -15.969 1 92.94 12 ARG B N 1
ATOM 692 C CA . ARG B 1 12 ? 1.89 -6.641 -15.891 1 92.94 12 ARG B CA 1
ATOM 693 C C . ARG B 1 12 ? 2.188 -8.109 -15.602 1 92.94 12 ARG B C 1
ATOM 695 O O . ARG B 1 12 ? 1.401 -8.789 -14.93 1 92.94 12 ARG B O 1
ATOM 702 N N . ASN B 1 13 ? 3.322 -8.5 -16.266 1 92.19 13 ASN B N 1
ATOM 703 C CA . ASN B 1 13 ? 3.84 -9.805 -15.867 1 92.19 13 ASN B CA 1
ATOM 704 C C . ASN B 1 13 ? 4.633 -9.727 -14.562 1 92.19 13 ASN B C 1
ATOM 706 O O . ASN B 1 13 ? 5.805 -9.344 -14.57 1 92.19 13 ASN B O 1
ATOM 710 N N . SER B 1 14 ? 3.941 -10.047 -13.484 1 94.81 14 SER B N 1
ATOM 711 C CA . SER B 1 14 ? 4.562 -9.961 -12.164 1 94.81 14 SER B CA 1
ATOM 712 C C . SER B 1 14 ? 4.582 -11.32 -11.477 1 94.81 14 SER B C 1
ATOM 714 O O . SER B 1 14 ? 3.762 -12.195 -11.781 1 94.81 14 SER B O 1
ATOM 716 N N . ARG B 1 15 ? 5.582 -11.492 -10.68 1 95.31 15 ARG B N 1
ATOM 717 C CA . ARG B 1 15 ? 5.664 -12.703 -9.875 1 95.31 15 ARG B CA 1
ATOM 718 C C . ARG B 1 15 ? 5.426 -12.398 -8.398 1 95.31 15 ARG B C 1
ATOM 720 O O . ARG B 1 15 ? 5.609 -11.258 -7.961 1 95.31 15 ARG B O 1
ATOM 727 N N . LEU B 1 16 ? 5.039 -13.469 -7.668 1 97.06 16 LEU B N 1
ATOM 728 C CA . LEU B 1 16 ? 4.914 -13.336 -6.219 1 97.06 16 LEU B CA 1
ATOM 729 C C . LEU B 1 16 ? 6.262 -13 -5.586 1 97.06 16 LEU B C 1
ATOM 731 O O . LEU B 1 16 ? 7.281 -13.602 -5.938 1 97.06 16 LEU B O 1
ATOM 735 N N . GLN B 1 17 ? 6.277 -12.055 -4.676 1 96.19 17 GLN B N 1
ATOM 736 C CA . GLN B 1 17 ? 7.512 -11.602 -4.039 1 96.19 17 GLN B CA 1
ATOM 737 C C . GLN B 1 17 ? 7.711 -12.273 -2.688 1 96.19 17 GLN B C 1
ATOM 739 O O . GLN B 1 17 ? 6.781 -12.875 -2.143 1 96.19 17 GLN B O 1
ATOM 744 N N . SER B 1 18 ? 8.906 -12.172 -2.205 1 93.31 18 SER B N 1
ATOM 745 C CA . SER B 1 18 ? 9.188 -12.695 -0.871 1 93.31 18 SER B CA 1
ATOM 746 C C . SER B 1 18 ? 8.492 -11.867 0.205 1 93.31 18 SER B C 1
ATOM 748 O O . SER B 1 18 ? 8.312 -10.656 0.05 1 93.31 18 SER B O 1
ATOM 750 N N . GLU B 1 19 ? 8.18 -12.523 1.273 1 93.94 19 GLU B N 1
ATOM 751 C CA . GLU B 1 19 ? 7.523 -11.844 2.387 1 93.94 19 GLU B CA 1
ATOM 752 C C . GLU B 1 19 ? 8.461 -10.844 3.049 1 93.94 19 GLU B C 1
ATOM 754 O O . GLU B 1 19 ? 9.664 -11.102 3.182 1 93.94 19 GLU B O 1
ATOM 759 N N . ALA B 1 20 ? 7.961 -9.711 3.477 1 91.88 20 ALA B N 1
ATOM 760 C CA . ALA B 1 20 ? 8.703 -8.719 4.25 1 91.88 20 ALA B CA 1
ATOM 761 C C . ALA B 1 20 ? 7.891 -8.234 5.441 1 91.88 20 ALA B C 1
ATOM 763 O O . ALA B 1 20 ? 6.66 -8.164 5.375 1 91.88 20 ALA B O 1
ATOM 764 N N . GLU B 1 21 ? 8.57 -7.949 6.543 1 92.12 21 GLU B N 1
ATOM 765 C CA . GLU B 1 21 ? 7.922 -7.246 7.645 1 92.12 21 GLU B CA 1
ATOM 766 C C . GLU B 1 21 ? 7.406 -5.879 7.203 1 92.12 21 GLU B C 1
ATOM 768 O O . GLU B 1 21 ? 8.062 -5.191 6.414 1 92.12 21 GLU B O 1
ATOM 773 N N . ALA B 1 22 ? 6.23 -5.566 7.762 1 95.38 22 ALA B N 1
ATOM 774 C CA . ALA B 1 22 ? 5.645 -4.281 7.383 1 95.38 22 ALA B CA 1
ATOM 775 C C . ALA B 1 22 ? 4.934 -3.633 8.57 1 95.38 22 ALA B C 1
ATOM 777 O O . ALA B 1 22 ? 4.426 -4.328 9.453 1 95.38 22 ALA B O 1
ATOM 778 N N . THR B 1 23 ? 4.961 -2.348 8.633 1 97 23 THR B N 1
ATOM 779 C CA . THR B 1 23 ? 4.254 -1.535 9.617 1 97 23 THR B CA 1
ATOM 780 C C . THR B 1 23 ? 3.479 -0.413 8.93 1 97 23 THR B C 1
ATOM 782 O O . THR B 1 23 ? 3.637 -0.186 7.727 1 97 23 THR B O 1
ATOM 785 N N . TYR B 1 24 ? 2.588 0.195 9.625 1 98.31 24 TYR B N 1
ATOM 786 C CA . TYR B 1 24 ? 1.997 1.445 9.164 1 98.31 24 TYR B CA 1
ATOM 787 C C . TYR B 1 24 ? 2.02 2.5 10.266 1 98.31 24 TYR B C 1
ATOM 789 O O . TYR B 1 24 ? 2.057 2.166 11.453 1 98.31 24 TYR B O 1
ATOM 797 N N . ASN B 1 25 ? 2.096 3.672 9.922 1 98.38 25 ASN B N 1
ATOM 798 C CA . ASN B 1 25 ? 1.957 4.809 10.828 1 98.38 25 ASN B CA 1
ATOM 799 C C . ASN B 1 25 ? 1.134 5.93 10.195 1 98.38 25 ASN B C 1
ATOM 801 O O . ASN B 1 25 ? 0.807 5.875 9.008 1 98.38 25 ASN B O 1
ATOM 805 N N . ILE B 1 26 ? 0.754 6.926 11.031 1 98.69 26 ILE B N 1
ATOM 806 C CA . ILE B 1 26 ? -0.051 8.062 10.594 1 98.69 26 ILE B CA 1
ATOM 807 C C . ILE B 1 26 ? 0.831 9.297 10.461 1 98.69 26 ILE B C 1
ATOM 809 O O . ILE B 1 26 ? 1.637 9.594 11.352 1 98.69 26 ILE B O 1
ATOM 813 N N . VAL B 1 27 ? 0.743 9.984 9.359 1 98.19 27 VAL B N 1
ATOM 814 C CA . VAL B 1 27 ? 1.424 11.25 9.109 1 98.19 27 VAL B CA 1
ATOM 815 C C . VAL B 1 27 ? 0.406 12.383 9.086 1 98.19 27 VAL B C 1
ATOM 817 O O . VAL B 1 27 ? -0.625 12.289 8.414 1 98.19 27 VAL B O 1
ATOM 820 N N . ILE B 1 28 ? 0.647 13.398 9.805 1 97.75 28 ILE B N 1
ATOM 821 C CA . ILE B 1 28 ? -0.219 14.57 9.797 1 97.75 28 ILE B CA 1
ATOM 822 C C . ILE B 1 28 ? 0.546 15.773 9.25 1 97.75 28 ILE B C 1
ATOM 824 O O . ILE B 1 28 ? 1.622 16.109 9.75 1 97.75 28 ILE B O 1
ATOM 828 N N . GLN B 1 29 ? 0.048 16.312 8.172 1 96.62 29 GLN B N 1
ATOM 829 C CA . GLN B 1 29 ? 0.612 17.516 7.582 1 96.62 29 GLN B CA 1
ATOM 830 C C . GLN B 1 29 ? -0.477 18.547 7.289 1 96.62 29 GLN B C 1
ATOM 832 O O . GLN B 1 29 ? -1.413 18.266 6.535 1 96.62 29 GLN B O 1
ATOM 837 N N . ASN B 1 30 ? -0.285 19.688 7.875 1 95.81 30 ASN B N 1
ATOM 838 C CA . ASN B 1 30 ? -1.241 20.781 7.664 1 95.81 30 ASN B CA 1
ATOM 839 C C . ASN B 1 30 ? -2.672 20.312 7.93 1 95.81 30 ASN B C 1
ATOM 841 O O . ASN B 1 30 ? -3.568 20.562 7.121 1 95.81 30 ASN B O 1
ATOM 845 N N . GLY B 1 31 ? -2.865 19.5 8.898 1 96.12 31 GLY B N 1
ATOM 846 C CA . GLY B 1 31 ? -4.188 19.078 9.336 1 96.12 31 GLY B CA 1
ATOM 847 C C . GLY B 1 31 ? -4.727 17.906 8.547 1 96.12 31 GLY B C 1
ATOM 848 O O . GLY B 1 31 ? -5.809 17.391 8.852 1 96.12 31 GLY B O 1
ATOM 849 N N . LYS B 1 32 ? -4.031 17.578 7.566 1 97.5 32 LYS B N 1
ATOM 850 C CA . LYS B 1 32 ? -4.441 16.438 6.762 1 97.5 32 LYS B CA 1
ATOM 851 C C . LYS B 1 32 ? -3.729 15.156 7.211 1 97.5 32 LYS B C 1
ATOM 853 O O . LYS B 1 32 ? -2.537 15.188 7.531 1 97.5 32 LYS B O 1
ATOM 858 N N . LYS B 1 33 ? -4.477 14.094 7.234 1 98.19 33 LYS B N 1
ATOM 859 C CA . LYS B 1 33 ? -3.992 12.797 7.699 1 98.19 33 LYS B CA 1
ATOM 860 C C . LYS B 1 33 ? -3.617 11.898 6.523 1 98.19 33 LYS B C 1
ATOM 862 O O . LYS B 1 33 ? -4.344 11.828 5.531 1 98.19 33 LYS B O 1
ATOM 867 N N . PHE B 1 34 ? -2.535 11.203 6.602 1 98.69 34 PHE B N 1
ATOM 868 C CA . PHE B 1 34 ? -2.066 10.219 5.633 1 98.69 34 PHE B CA 1
ATOM 869 C C . PHE B 1 34 ? -1.719 8.906 6.32 1 98.69 34 PHE B C 1
ATOM 871 O O . PHE B 1 34 ? -1.161 8.898 7.418 1 98.69 34 PHE B O 1
ATOM 878 N N . ILE B 1 35 ? -2.084 7.809 5.711 1 98.75 35 ILE B N 1
ATOM 879 C CA . ILE B 1 35 ? -1.627 6.496 6.156 1 98.75 35 ILE B CA 1
ATOM 880 C C . ILE B 1 35 ? -0.342 6.121 5.422 1 98.75 35 ILE B C 1
ATOM 882 O O . ILE B 1 35 ? -0.293 6.148 4.191 1 98.75 35 ILE B O 1
ATOM 886 N N . GLN B 1 36 ? 0.681 5.891 6.168 1 98.62 36 GLN B N 1
ATOM 887 C CA . GLN B 1 36 ? 1.957 5.484 5.586 1 98.62 36 GLN B CA 1
ATOM 888 C C . GLN B 1 36 ? 2.236 4.008 5.852 1 98.62 36 GLN B C 1
ATOM 890 O O . GLN B 1 36 ? 2.156 3.551 6.992 1 98.62 36 GLN B O 1
ATOM 895 N N . ILE B 1 37 ? 2.539 3.236 4.82 1 98.19 37 ILE B N 1
ATOM 896 C CA . ILE B 1 37 ? 2.916 1.829 4.902 1 98.19 37 ILE B CA 1
ATOM 897 C C . ILE B 1 37 ? 4.414 1.679 4.641 1 98.19 37 ILE B C 1
ATOM 899 O O . ILE B 1 37 ? 4.93 2.195 3.648 1 98.19 37 ILE B O 1
ATOM 903 N N . ASN B 1 38 ? 5.133 0.957 5.523 1 95.94 38 ASN B N 1
ATOM 904 C CA . ASN B 1 38 ? 6.566 0.703 5.418 1 95.94 38 ASN B CA 1
ATOM 905 C C . ASN B 1 38 ? 6.867 -0.791 5.344 1 95.94 38 ASN B C 1
ATOM 907 O O . ASN B 1 38 ? 6.273 -1.586 6.074 1 95.94 38 ASN B O 1
ATOM 911 N N . THR B 1 39 ? 7.664 -1.14 4.449 1 94.5 39 THR B N 1
ATOM 912 C CA . THR B 1 39 ? 8.211 -2.492 4.469 1 94.5 39 THR B CA 1
ATOM 913 C C . THR B 1 39 ? 9.688 -2.471 4.852 1 94.5 39 THR B C 1
ATOM 915 O O . THR B 1 39 ? 10.359 -1.446 4.711 1 94.5 39 THR B O 1
ATOM 918 N N . TYR B 1 40 ? 10.039 -3.627 5.426 1 89.69 40 TYR B N 1
ATOM 919 C CA . TYR B 1 40 ? 11.414 -3.75 5.902 1 89.69 40 TYR B CA 1
ATOM 920 C C . TYR B 1 40 ? 12.125 -4.906 5.207 1 89.69 40 TYR B C 1
ATOM 922 O O . TYR B 1 40 ? 11.523 -5.949 4.945 1 89.69 40 TYR B O 1
ATOM 930 N N . GLY B 1 41 ? 13.297 -4.668 4.625 1 74.94 41 GLY B N 1
ATOM 931 C CA . GLY B 1 41 ? 14.07 -5.668 3.902 1 74.94 41 GLY B CA 1
ATOM 932 C C . GLY B 1 41 ? 14.32 -6.926 4.711 1 74.94 41 GLY B C 1
ATOM 933 O O . GLY B 1 41 ? 14.148 -6.934 5.93 1 74.94 41 GLY B O 1
ATOM 934 N N . SER B 1 42 ? 14.312 -8.188 3.965 1 61.5 42 SER B N 1
ATOM 935 C CA . SER B 1 42 ? 14.547 -9.508 4.531 1 61.5 42 SER B CA 1
ATOM 936 C C . SER B 1 42 ? 15.734 -9.5 5.488 1 61.5 42 SER B C 1
ATOM 938 O O . SER B 1 42 ? 15.719 -10.188 6.512 1 61.5 42 SER B O 1
ATOM 940 N N . LYS B 1 43 ? 16.922 -9.469 4.844 1 49.19 43 LYS B N 1
ATOM 941 C CA . LYS B 1 43 ? 18.172 -9.781 5.516 1 49.19 43 LYS B CA 1
ATOM 942 C C . LYS B 1 43 ? 18.328 -8.984 6.809 1 49.19 43 LYS B C 1
ATOM 944 O O . LYS B 1 43 ? 18.797 -9.516 7.812 1 49.19 43 LYS B O 1
ATOM 949 N N . GLU B 1 44 ? 18.844 -7.727 6.809 1 44.84 44 GLU B N 1
ATOM 950 C CA . GLU B 1 44 ? 19.828 -7.156 7.727 1 44.84 44 GLU B CA 1
ATOM 951 C C . GLU B 1 44 ? 19.203 -6.867 9.086 1 44.84 44 GLU B C 1
ATOM 953 O O . GLU B 1 44 ? 18.469 -5.895 9.242 1 44.84 44 GLU B O 1
ATOM 958 N N . ARG B 1 45 ? 18.734 -7.871 9.727 1 45.78 45 ARG B N 1
ATOM 959 C CA . ARG B 1 45 ? 18.484 -7.895 11.156 1 45.78 45 ARG B CA 1
ATOM 960 C C . ARG B 1 45 ? 19.375 -6.906 11.891 1 45.78 45 ARG B C 1
ATOM 962 O O . ARG B 1 45 ? 19.219 -6.68 13.094 1 45.78 45 ARG B O 1
ATOM 969 N N . LEU B 1 46 ? 20.594 -6.988 11.406 1 46 46 LEU B N 1
ATOM 970 C CA . LEU B 1 46 ? 21.5 -6.266 12.289 1 46 46 LEU B CA 1
ATOM 971 C C . LEU B 1 46 ? 21.062 -4.82 12.469 1 46 46 LEU B C 1
ATOM 973 O O . LEU B 1 46 ? 21.344 -4.203 13.492 1 46 46 LEU B O 1
ATOM 977 N N . HIS B 1 47 ? 20.594 -4.238 11.344 1 48.91 47 HIS B N 1
ATOM 978 C CA . HIS B 1 47 ? 20.094 -2.887 11.539 1 48.91 47 HIS B CA 1
ATOM 979 C C . HIS B 1 47 ? 18.562 -2.879 11.602 1 48.91 47 HIS B C 1
ATOM 981 O O . HIS B 1 47 ? 17.906 -2.605 10.602 1 48.91 47 HIS B O 1
ATOM 987 N N . ILE B 1 48 ? 17.938 -3.389 12.391 1 51.22 48 ILE B N 1
ATOM 988 C CA . ILE B 1 48 ? 16.594 -3.447 12.945 1 51.22 48 ILE B CA 1
ATOM 989 C C . ILE B 1 48 ? 15.898 -2.096 12.766 1 51.22 48 ILE B C 1
ATOM 991 O O . ILE B 1 48 ? 16.453 -1.057 13.133 1 51.22 48 ILE B O 1
ATOM 995 N N . ASP B 1 49 ? 15.133 -1.881 11.664 1 63.22 49 ASP B N 1
ATOM 996 C CA . ASP B 1 49 ? 14.141 -0.809 11.625 1 63.22 49 ASP B CA 1
ATOM 997 C C . ASP B 1 49 ? 14.336 0.073 10.391 1 63.22 49 ASP B C 1
ATOM 999 O O . ASP B 1 49 ? 13.906 1.229 10.375 1 63.22 49 ASP B O 1
ATOM 1003 N N . LYS B 1 50 ? 15.25 -0.503 9.516 1 80.88 50 LYS B N 1
ATOM 1004 C CA . LYS B 1 50 ? 15.406 0.387 8.367 1 80.88 50 LYS B CA 1
ATOM 1005 C C . LYS B 1 50 ? 14.289 0.164 7.348 1 80.88 50 LYS B C 1
ATOM 1007 O O . LYS B 1 50 ? 14.102 -0.954 6.863 1 80.88 50 LYS B O 1
ATOM 1012 N N . VAL B 1 51 ? 13.711 1.18 7.027 1 86.81 51 VAL B N 1
ATOM 1013 C CA . VAL B 1 51 ? 12.609 1.163 6.07 1 86.81 51 VAL B CA 1
ATOM 1014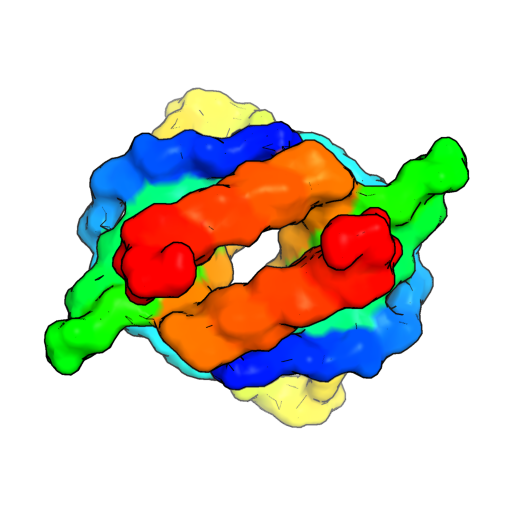 C C . VAL B 1 51 ? 13.156 0.958 4.656 1 86.81 51 VAL B C 1
ATOM 1016 O O . VAL B 1 51 ? 14.102 1.634 4.246 1 86.81 51 VAL B O 1
ATOM 1019 N N . SER B 1 52 ? 12.672 -0.034 3.908 1 88.25 52 SER B N 1
ATOM 1020 C CA . SER B 1 52 ? 13.078 -0.312 2.535 1 88.25 52 SER B CA 1
ATOM 1021 C C . SER B 1 52 ? 12.148 0.37 1.536 1 88.25 52 SER B C 1
ATOM 1023 O O . SER B 1 52 ? 12.57 0.75 0.443 1 88.25 52 SER B O 1
ATOM 1025 N N . GLN B 1 53 ? 10.945 0.36 1.732 1 90.06 53 GLN B N 1
ATOM 1026 C CA . GLN B 1 53 ? 9.93 1.003 0.905 1 90.06 53 GLN B CA 1
ATOM 1027 C C . GLN B 1 53 ? 8.891 1.715 1.765 1 90.06 53 GLN B C 1
ATOM 1029 O O . GLN B 1 53 ? 8.547 1.241 2.848 1 90.06 53 GLN B O 1
ATOM 1034 N N . SER B 1 54 ? 8.398 2.846 1.281 1 94.81 54 SER B N 1
ATOM 1035 C CA . SER B 1 54 ? 7.328 3.564 1.97 1 94.81 54 SER B CA 1
ATOM 1036 C C . SER B 1 54 ? 6.344 4.172 0.978 1 94.81 54 SER B C 1
ATOM 1038 O O . SER B 1 54 ? 6.746 4.812 0.006 1 94.81 54 SER B O 1
ATOM 1040 N N . ILE B 1 55 ? 5.094 3.898 1.232 1 97.19 55 ILE B N 1
ATOM 1041 C CA . ILE B 1 55 ? 4.062 4.562 0.446 1 97.19 55 ILE B CA 1
ATOM 1042 C C . ILE B 1 55 ? 3.072 5.262 1.377 1 97.19 55 ILE B C 1
ATOM 1044 O O . ILE B 1 55 ? 2.812 4.785 2.484 1 97.19 55 ILE B O 1
ATOM 1048 N N . GLN B 1 56 ? 2.564 6.379 0.885 1 98.44 56 GLN B N 1
ATOM 1049 C CA . GLN B 1 56 ? 1.562 7.133 1.629 1 98.44 56 GLN B CA 1
ATOM 1050 C C . GLN B 1 56 ? 0.251 7.219 0.853 1 98.44 56 GLN B C 1
ATOM 1052 O O . GLN B 1 56 ? 0.257 7.371 -0.37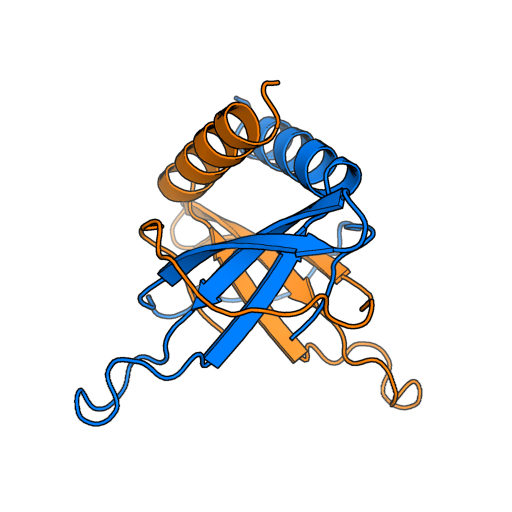1 1 98.44 56 GLN B O 1
ATOM 1057 N N . LEU B 1 57 ? -0.833 7.121 1.555 1 98.5 57 LEU B N 1
ATOM 1058 C CA . LEU B 1 57 ? -2.186 7.262 1.027 1 98.5 57 LEU B CA 1
ATOM 1059 C C . LEU B 1 57 ? -2.912 8.422 1.704 1 98.5 57 LEU B C 1
ATOM 1061 O O . LEU B 1 57 ? -2.939 8.508 2.934 1 98.5 57 LEU B O 1
ATOM 1065 N N . ASP B 1 58 ? -3.404 9.344 0.882 1 98.25 58 ASP B N 1
ATOM 1066 C CA . ASP B 1 58 ? -4.371 10.266 1.467 1 98.25 58 ASP B CA 1
ATOM 1067 C C . ASP B 1 58 ? -5.762 9.641 1.535 1 98.25 58 ASP B C 1
ATOM 1069 O O . ASP B 1 58 ? -5.941 8.477 1.157 1 98.25 58 ASP B O 1
ATOM 1073 N N . GLU B 1 59 ? -6.688 10.391 2.057 1 98.44 59 GLU B N 1
ATOM 1074 C CA . GLU B 1 59 ? -8.023 9.844 2.273 1 98.44 59 GLU B CA 1
ATOM 1075 C C . GLU B 1 59 ? -8.656 9.383 0.961 1 98.44 59 GLU B C 1
ATOM 1077 O O . GLU B 1 59 ? -9.273 8.32 0.905 1 98.44 59 GLU B O 1
ATOM 1082 N N . GLN B 1 60 ? -8.516 10.148 -0.041 1 98.31 60 GLN B N 1
ATOM 1083 C CA . GLN B 1 60 ? -9.109 9.836 -1.336 1 98.31 60 GLN B CA 1
ATOM 1084 C C . GLN B 1 60 ? -8.523 8.547 -1.913 1 98.31 60 GLN B C 1
ATOM 1086 O O . GLN B 1 60 ? -9.258 7.668 -2.359 1 98.31 60 GLN B O 1
ATOM 1091 N N . THR B 1 61 ? -7.223 8.469 -1.883 1 98.38 61 THR B N 1
ATOM 1092 C CA . THR B 1 61 ? -6.59 7.285 -2.453 1 98.38 61 THR B CA 1
ATOM 1093 C C . THR B 1 61 ? -6.84 6.062 -1.577 1 98.38 61 THR B C 1
ATOM 1095 O O . THR B 1 61 ? -6.98 4.949 -2.084 1 98.38 61 THR B O 1
ATOM 1098 N N . ALA B 1 62 ? -6.949 6.246 -0.3 1 98.69 62 ALA B N 1
ATOM 1099 C CA . ALA B 1 62 ? -7.309 5.152 0.599 1 98.69 62 ALA B CA 1
ATOM 1100 C C . ALA B 1 62 ? -8.688 4.59 0.257 1 98.69 62 ALA B C 1
ATOM 1102 O O . ALA B 1 62 ? -8.867 3.373 0.193 1 98.69 62 ALA B O 1
ATOM 1103 N N . LYS B 1 63 ? -9.617 5.484 -0.005 1 98.81 63 LYS B N 1
ATOM 1104 C CA . LYS B 1 63 ? -10.961 5.059 -0.398 1 98.81 63 LYS B CA 1
ATOM 1105 C C . LYS B 1 63 ? -10.938 4.32 -1.733 1 98.81 63 LYS B C 1
ATOM 1107 O O . LYS B 1 63 ? -11.633 3.318 -1.908 1 98.81 63 LYS B O 1
ATOM 1112 N N . GLN B 1 64 ? -10.172 4.832 -2.621 1 98.88 64 GLN B N 1
ATOM 1113 C CA . GLN B 1 64 ? -10.016 4.145 -3.898 1 98.88 64 GLN B CA 1
ATOM 1114 C C . GLN B 1 64 ? -9.477 2.729 -3.695 1 98.88 64 GLN B C 1
ATOM 1116 O O . GLN B 1 64 ? -9.938 1.788 -4.348 1 98.88 64 GLN B O 1
ATOM 1121 N N . LEU B 1 65 ? -8.477 2.596 -2.781 1 98.75 65 LEU B N 1
ATOM 1122 C CA . LEU B 1 65 ? -7.875 1.292 -2.527 1 98.75 65 LEU B CA 1
ATOM 1123 C C . LEU B 1 65 ? -8.898 0.329 -1.93 1 98.75 65 LEU B C 1
ATOM 1125 O O . LEU B 1 65 ? -8.922 -0.852 -2.283 1 98.75 65 LEU B O 1
ATOM 1129 N N . ILE B 1 66 ? -9.773 0.845 -1.096 1 98.88 66 ILE B N 1
ATOM 1130 C CA . ILE B 1 66 ? -10.844 0.011 -0.558 1 98.88 66 ILE B CA 1
ATOM 1131 C C . ILE B 1 66 ? -11.711 -0.516 -1.699 1 98.88 66 ILE B C 1
ATOM 1133 O O . ILE B 1 66 ? -12.039 -1.705 -1.741 1 98.88 66 ILE B O 1
ATOM 1137 N N . GLU B 1 67 ? -12.086 0.328 -2.605 1 98.81 67 GLU B N 1
ATOM 1138 C CA . GLU B 1 67 ? -12.914 -0.08 -3.74 1 98.81 67 GLU B CA 1
ATOM 1139 C C . GLU B 1 67 ? -12.211 -1.146 -4.578 1 98.81 67 GLU B C 1
ATOM 1141 O O . GLU B 1 67 ? -12.836 -2.111 -5.016 1 98.81 67 GLU B O 1
ATOM 1146 N N . ILE B 1 68 ? -10.969 -0.951 -4.848 1 98.81 68 ILE B N 1
ATOM 1147 C CA . ILE B 1 68 ? -10.18 -1.896 -5.629 1 98.81 68 ILE B CA 1
ATOM 1148 C C . ILE B 1 68 ? -10.156 -3.252 -4.93 1 98.81 68 ILE B C 1
ATOM 1150 O O . ILE B 1 68 ? -10.406 -4.285 -5.555 1 98.81 68 ILE B O 1
ATOM 1154 N N . ILE B 1 69 ? -9.844 -3.219 -3.594 1 98.81 69 ILE B N 1
ATOM 1155 C CA . ILE B 1 69 ? -9.766 -4.453 -2.82 1 98.81 69 ILE B CA 1
ATOM 1156 C C . ILE B 1 69 ? -11.117 -5.172 -2.865 1 98.81 69 ILE B C 1
ATOM 1158 O O . ILE B 1 69 ? -11.172 -6.379 -3.121 1 98.81 69 ILE B O 1
ATOM 1162 N N . ASN B 1 70 ? -12.164 -4.43 -2.656 1 98.81 70 ASN B N 1
ATOM 1163 C CA . ASN B 1 70 ? -13.5 -5.02 -2.668 1 98.81 70 ASN B CA 1
ATOM 1164 C C . ASN B 1 70 ? -13.828 -5.641 -4.023 1 98.81 70 ASN B C 1
ATOM 1166 O O . ASN B 1 70 ? -14.383 -6.738 -4.094 1 98.81 70 ASN B O 1
ATOM 1170 N N . SER B 1 71 ? -13.562 -4.957 -5.027 1 98.69 71 SER B N 1
ATOM 1171 C CA . SER B 1 71 ? -13.859 -5.426 -6.375 1 98.69 71 SER B CA 1
ATOM 1172 C C . SER B 1 71 ? -13.055 -6.672 -6.719 1 98.69 71 SER B C 1
ATOM 1174 O O . SER B 1 71 ? -13.602 -7.652 -7.227 1 98.69 71 SER B O 1
ATOM 1176 N N . GLU B 1 72 ? -11.734 -6.691 -6.387 1 98.44 72 GLU B N 1
ATOM 1177 C CA . GLU B 1 72 ? -10.844 -7.77 -6.805 1 98.44 72 GLU B CA 1
ATOM 1178 C C . GLU B 1 72 ? -11.086 -9.031 -5.984 1 98.44 72 GLU B C 1
ATOM 1180 O O . GLU B 1 72 ? -10.93 -10.148 -6.492 1 98.44 72 GLU B O 1
ATOM 1185 N N . TYR B 1 73 ? -11.43 -8.844 -4.773 1 98.38 73 TYR B N 1
ATOM 1186 C CA . TYR B 1 73 ? -11.625 -10.016 -3.926 1 98.38 73 TYR B CA 1
ATOM 1187 C C . TYR B 1 73 ? -13.109 -10.312 -3.729 1 98.38 73 TYR B C 1
ATOM 1189 O O . TYR B 1 73 ? -13.477 -11.203 -2.967 1 98.38 73 TYR B O 1
ATOM 1197 N N . SER B 1 74 ? -13.969 -9.516 -4.414 1 97.19 74 SER B N 1
ATOM 1198 C CA . SER B 1 74 ? -15.414 -9.711 -4.352 1 97.19 74 SER B CA 1
ATOM 1199 C C . SER B 1 74 ? -15.906 -9.727 -2.91 1 97.19 74 SER B C 1
ATOM 1201 O O . SER B 1 74 ? -16.594 -10.656 -2.494 1 97.19 74 SER B O 1
ATOM 1203 N N . LEU B 1 75 ? -15.5 -8.719 -2.225 1 94.56 75 LEU B N 1
ATOM 1204 C CA . LEU B 1 75 ? -15.875 -8.57 -0.823 1 94.56 75 LEU B CA 1
ATOM 1205 C C . LEU B 1 75 ? -17.172 -7.781 -0.689 1 94.56 75 LEU B C 1
ATOM 1207 O O . LEU B 1 75 ? -17.5 -6.969 -1.557 1 94.56 75 LEU B O 1
#

Foldseek 3Di:
DEEDDDDDDDDDDDDDDDDWDKDWDWDADPNFIKIKIFTDDDDDPPVVDDTDDIYIYGPVRVVVVVVVVCVVVVD/DEEDDDDDDDDDDDDDDDDWDKDWDWDADPNFIKIKIFTDDDDDVVPPPDTDDMYIYGPVRVVVVVVVVCVVVVD

Radius of gyration: 14.66 Å; Cα contacts (8 Å, |Δi|>4): 307; chains: 2; bounding box: 37×42×36 Å

Nearest PDB structures (foldseek):
  8chv-assembly1_C  TM=5.363E-01  e=2.790E+00  Homo sapiens
  7xri-assembly1_B  TM=5.585E-01  e=2.790E+00  Lactobacillus acidophilus
  5xfu-assembly1_B  TM=2.927E-01  e=6.232E-01  Dioscoreophyllum cumminsii
  7t2b-assembly3_L  TM=4.928E-01  e=4.699E+00  Homo sapiens
  4z9c-assembly1_F  TM=3.457E-01  e=1.768E+00  Escherichia coli

pLDDT: mean 90.75, std 14.55, range [44.06, 98.88]